Protein AF-A0A3A5VQ41-F1 (afdb_monomer)

Structure (mmCIF, N/CA/C/O backbone):
data_AF-A0A3A5VQ41-F1
#
_entry.id   AF-A0A3A5VQ41-F1
#
loop_
_atom_site.group_PDB
_atom_site.id
_atom_site.type_symbol
_atom_site.label_atom_id
_atom_site.label_alt_id
_atom_site.label_comp_id
_atom_site.label_asym_id
_atom_site.label_entity_id
_atom_site.label_seq_id
_atom_site.pdbx_PDB_ins_code
_atom_site.Cartn_x
_atom_site.Cartn_y
_atom_site.Cartn_z
_atom_site.occupancy
_atom_site.B_iso_or_equiv
_atom_site.auth_seq_id
_atom_site.auth_comp_id
_atom_site.auth_asym_id
_atom_site.auth_atom_id
_atom_site.pdbx_PDB_model_num
ATOM 1 N N . MET A 1 1 ? -6.714 -6.052 7.291 1.00 84.00 1 MET A N 1
ATOM 2 C CA . MET A 1 1 ? -6.924 -5.354 6.004 1.00 84.00 1 MET A CA 1
ATOM 3 C C . MET A 1 1 ? -5.577 -5.261 5.312 1.00 84.00 1 MET A C 1
ATOM 5 O O . MET A 1 1 ? -4.636 -4.807 5.951 1.00 84.00 1 MET A O 1
ATOM 9 N N . ARG A 1 2 ? -5.448 -5.734 4.072 1.00 89.31 2 ARG A N 1
ATOM 10 C CA . ARG A 1 2 ? -4.173 -5.758 3.338 1.00 89.31 2 ARG A CA 1
ATOM 11 C C . ARG A 1 2 ? -4.119 -4.592 2.363 1.00 89.31 2 ARG A C 1
ATOM 13 O O . ARG A 1 2 ? -4.970 -4.479 1.485 1.00 89.31 2 ARG A O 1
ATOM 20 N N . ILE A 1 3 ? -3.132 -3.720 2.517 1.00 87.69 3 ILE A N 1
ATOM 21 C CA . ILE A 1 3 ? -2.945 -2.561 1.646 1.00 87.69 3 ILE A CA 1
ATOM 22 C C . ILE A 1 3 ? -1.668 -2.754 0.838 1.00 87.69 3 ILE A C 1
ATOM 24 O O . ILE A 1 3 ? -0.573 -2.829 1.390 1.00 87.69 3 ILE A O 1
ATOM 28 N N . GLY A 1 4 ? -1.810 -2.805 -0.481 1.00 87.94 4 GLY A N 1
ATOM 29 C CA . GLY A 1 4 ? -0.696 -2.825 -1.413 1.00 87.94 4 GLY A CA 1
ATOM 30 C C . GLY A 1 4 ? -0.063 -1.442 -1.542 1.00 87.94 4 GLY A C 1
ATOM 31 O O . GLY A 1 4 ? -0.752 -0.490 -1.889 1.00 87.94 4 GLY A O 1
ATOM 32 N N . LEU A 1 5 ? 1.240 -1.316 -1.309 1.00 86.06 5 LEU A N 1
ATOM 33 C CA . LEU A 1 5 ? 2.008 -0.084 -1.494 1.00 86.06 5 LEU A CA 1
ATOM 34 C C . LEU A 1 5 ? 2.962 -0.250 -2.682 1.00 86.06 5 LEU A C 1
ATOM 36 O O . LEU A 1 5 ? 3.915 -1.028 -2.614 1.00 86.06 5 LEU A O 1
ATOM 40 N N . ALA A 1 6 ? 2.718 0.478 -3.774 1.00 83.69 6 ALA A N 1
ATOM 41 C CA . ALA A 1 6 ? 3.531 0.383 -4.985 1.00 83.69 6 ALA A CA 1
ATOM 42 C C . ALA A 1 6 ? 4.904 1.044 -4.809 1.00 83.69 6 ALA A C 1
ATOM 44 O O . ALA A 1 6 ? 5.031 2.252 -4.663 1.00 83.69 6 ALA A O 1
ATOM 45 N N . MET A 1 7 ? 5.979 0.272 -4.895 1.00 73.19 7 MET A N 1
ATOM 46 C CA . MET A 1 7 ? 7.350 0.689 -4.590 1.00 73.19 7 MET A CA 1
ATOM 47 C C . MET A 1 7 ? 8.051 1.400 -5.760 1.00 73.19 7 MET A C 1
ATOM 49 O O . MET A 1 7 ? 9.248 1.199 -5.999 1.00 73.19 7 MET A O 1
ATOM 53 N N . LEU A 1 8 ? 7.324 2.265 -6.473 1.00 65.81 8 LEU A N 1
ATOM 54 C CA . LEU A 1 8 ? 7.745 2.851 -7.750 1.00 65.81 8 LEU A CA 1
ATOM 55 C C . LEU A 1 8 ? 8.901 3.861 -7.630 1.00 65.81 8 LEU A C 1
ATOM 57 O O . LEU A 1 8 ? 9.685 3.967 -8.568 1.00 65.81 8 LEU A O 1
ATOM 61 N N . GLN A 1 9 ? 9.066 4.579 -6.508 1.00 60.56 9 GLN A N 1
ATOM 62 C CA . GLN A 1 9 ? 10.149 5.564 -6.296 1.00 60.56 9 GLN A CA 1
ATOM 63 C C . GLN A 1 9 ? 10.567 5.695 -4.814 1.00 60.56 9 GLN A C 1
ATOM 65 O O . GLN A 1 9 ? 9.956 5.094 -3.938 1.00 60.56 9 GLN A O 1
ATOM 70 N N . GLY A 1 10 ? 11.659 6.428 -4.547 1.00 58.56 10 GLY A N 1
ATOM 71 C CA . GLY A 1 10 ? 12.477 6.375 -3.321 1.00 58.56 10 GLY A CA 1
ATOM 72 C C . GLY A 1 10 ? 11.881 6.861 -1.988 1.00 58.56 10 GLY A C 1
ATOM 73 O O . GLY A 1 10 ? 12.512 6.627 -0.963 1.00 58.56 10 GLY A O 1
ATOM 74 N N . ALA A 1 11 ? 10.684 7.455 -1.947 1.00 61.31 11 ALA A N 1
ATOM 75 C CA . ALA A 1 11 ? 10.052 7.965 -0.712 1.00 61.31 11 ALA A CA 1
ATOM 76 C C . ALA A 1 11 ? 9.302 6.882 0.106 1.00 61.31 11 ALA A C 1
ATOM 78 O O . ALA A 1 11 ? 8.291 7.140 0.749 1.00 61.31 11 ALA A O 1
ATOM 79 N N . ARG A 1 12 ? 9.775 5.634 0.052 1.00 67.38 12 ARG A N 1
ATOM 80 C CA . ARG A 1 12 ? 9.041 4.432 0.499 1.00 67.38 12 ARG A CA 1
ATOM 81 C C . ARG A 1 12 ? 8.763 4.421 2.003 1.00 67.38 12 ARG A C 1
ATOM 83 O O . ARG A 1 12 ? 7.635 4.183 2.409 1.00 67.38 12 ARG A O 1
ATOM 90 N N . HIS A 1 13 ? 9.788 4.728 2.795 1.00 70.94 13 HIS A N 1
ATOM 91 C CA . HIS A 1 13 ? 9.715 4.663 4.255 1.00 70.94 13 HIS A CA 1
ATOM 92 C C . HIS A 1 13 ? 8.768 5.720 4.841 1.00 70.94 13 HIS A C 1
ATOM 94 O O . HIS A 1 13 ? 8.002 5.416 5.743 1.00 70.94 13 HIS A O 1
ATOM 100 N N . GLU A 1 14 ? 8.760 6.937 4.290 1.00 73.50 14 GLU A N 1
ATOM 101 C CA . GLU A 1 14 ? 7.911 8.026 4.795 1.00 73.50 14 GLU A CA 1
ATOM 102 C C . GLU A 1 14 ? 6.419 7.745 4.549 1.00 73.50 14 GLU A C 1
ATOM 104 O O . GLU A 1 14 ? 5.576 7.985 5.413 1.00 73.50 14 GLU A O 1
ATOM 109 N N . HIS A 1 15 ? 6.084 7.177 3.386 1.00 77.06 15 HIS A N 1
ATOM 110 C CA . HIS A 1 15 ? 4.709 6.787 3.078 1.00 77.06 15 HIS A CA 1
ATOM 111 C C . HIS A 1 15 ? 4.238 5.581 3.897 1.00 77.06 15 HIS A C 1
ATOM 113 O O . HIS A 1 15 ? 3.088 5.569 4.333 1.00 77.06 15 HIS A O 1
ATOM 119 N N . GLU A 1 16 ? 5.105 4.592 4.123 1.00 81.62 16 GLU A N 1
ATOM 120 C CA . GLU A 1 16 ? 4.805 3.436 4.975 1.00 81.62 16 GLU A CA 1
ATOM 121 C C . GLU A 1 16 ? 4.519 3.874 6.419 1.00 81.62 16 GLU A C 1
ATOM 123 O O . GLU A 1 16 ? 3.477 3.527 6.976 1.00 81.62 16 GLU A O 1
ATOM 128 N N . GLU A 1 17 ? 5.386 4.712 6.997 1.00 82.81 17 GLU A N 1
ATOM 129 C CA . GLU A 1 17 ? 5.214 5.240 8.354 1.00 82.81 17 GLU A CA 1
ATOM 130 C C . GLU A 1 17 ? 3.925 6.057 8.500 1.00 82.81 17 GLU A C 1
ATOM 132 O O . GLU A 1 17 ? 3.185 5.867 9.466 1.00 82.81 17 GLU A O 1
ATOM 137 N N . ALA A 1 18 ? 3.605 6.921 7.532 1.00 83.12 18 ALA A N 1
ATOM 138 C CA . ALA A 1 18 ? 2.370 7.704 7.554 1.00 83.12 18 ALA A CA 1
ATOM 139 C C . ALA A 1 18 ? 1.112 6.819 7.482 1.00 83.12 18 ALA A C 1
ATOM 141 O O . ALA A 1 18 ? 0.107 7.095 8.152 1.00 83.12 18 ALA A O 1
ATOM 142 N N . LEU A 1 19 ? 1.162 5.743 6.689 1.00 82.94 19 LEU A N 1
ATOM 143 C CA . LEU A 1 19 ? 0.059 4.796 6.559 1.00 82.94 19 LEU A CA 1
ATOM 144 C C . LEU A 1 19 ? -0.140 3.999 7.856 1.00 82.94 19 LEU A C 1
ATOM 146 O O . LEU A 1 19 ? -1.269 3.881 8.333 1.00 82.94 19 LEU A O 1
ATOM 150 N N . LEU A 1 20 ? 0.948 3.509 8.458 1.00 85.62 20 LEU A N 1
ATOM 151 C CA . LEU A 1 20 ? 0.916 2.784 9.732 1.00 85.62 20 LEU A CA 1
ATOM 152 C C . LEU A 1 20 ? 0.467 3.676 10.892 1.00 85.62 20 LEU A C 1
ATOM 154 O O . LEU A 1 20 ? -0.334 3.237 11.715 1.00 85.62 20 LEU A O 1
ATOM 158 N N . ALA A 1 21 ? 0.928 4.928 10.949 1.00 86.38 21 ALA A N 1
ATOM 159 C CA . ALA A 1 21 ? 0.484 5.898 11.950 1.00 86.38 21 ALA A CA 1
ATOM 160 C C . ALA A 1 21 ? -1.031 6.136 11.856 1.00 86.38 21 ALA A C 1
ATOM 162 O O . ALA A 1 21 ? -1.741 6.037 12.855 1.00 86.38 21 ALA A O 1
ATOM 163 N N . SER A 1 22 ? -1.544 6.332 10.638 1.00 85.12 22 SER A N 1
ATOM 164 C CA . SER A 1 22 ? -2.982 6.497 10.397 1.00 85.12 22 SER A CA 1
ATOM 165 C C . SER A 1 22 ? -3.779 5.238 10.764 1.00 85.12 22 SER A C 1
ATOM 167 O O . SER A 1 22 ? -4.855 5.330 11.354 1.00 85.12 22 SER A O 1
ATOM 169 N N . ALA A 1 23 ? -3.256 4.050 10.446 1.00 87.19 23 ALA A N 1
ATOM 170 C CA . ALA A 1 23 ? -3.879 2.780 10.811 1.00 87.19 23 ALA A CA 1
ATOM 171 C C . ALA A 1 23 ? -3.946 2.592 12.336 1.00 87.19 23 ALA A C 1
ATOM 173 O O . ALA A 1 23 ? -4.988 2.189 12.856 1.00 87.19 23 ALA A O 1
ATOM 174 N N . MET A 1 24 ? -2.875 2.947 13.055 1.00 86.44 24 MET A N 1
ATOM 175 C CA . MET A 1 24 ? -2.834 2.925 14.519 1.00 86.44 24 MET A CA 1
ATOM 176 C C . MET A 1 24 ? -3.845 3.895 15.139 1.00 86.44 24 MET A C 1
ATOM 178 O O . MET A 1 24 ? -4.594 3.491 16.031 1.00 86.44 24 MET A O 1
ATOM 182 N N . ASP A 1 25 ? -3.931 5.130 14.638 1.00 88.88 25 ASP A N 1
ATOM 183 C CA . ASP A 1 25 ? -4.896 6.132 15.115 1.00 88.88 25 ASP A CA 1
ATOM 184 C C . ASP A 1 25 ? -6.348 5.673 14.916 1.00 88.88 25 ASP A C 1
ATOM 186 O O . ASP A 1 25 ? -7.209 5.875 15.778 1.00 88.88 25 ASP A O 1
ATOM 190 N N . LEU A 1 26 ? -6.615 4.990 13.800 1.00 86.56 26 LEU A N 1
ATOM 191 C CA . LEU A 1 26 ? -7.921 4.415 13.476 1.00 86.56 26 LEU A CA 1
ATOM 192 C C . LEU A 1 26 ? -8.176 3.053 14.146 1.00 86.56 26 LEU A C 1
ATOM 194 O O . LEU A 1 26 ? -9.282 2.523 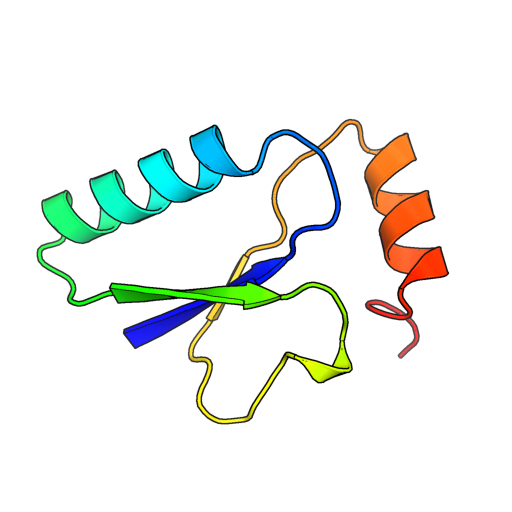14.027 1.00 86.56 26 LEU A O 1
ATOM 198 N N . LYS A 1 27 ? -7.191 2.493 14.866 1.00 88.94 27 LYS A N 1
ATOM 199 C CA . LYS A 1 27 ? -7.217 1.140 15.459 1.00 88.94 27 LYS A CA 1
ATOM 200 C C . LYS A 1 27 ? -7.567 0.051 14.441 1.00 88.94 27 LYS A C 1
ATOM 202 O O . LYS A 1 27 ? -8.289 -0.898 14.753 1.00 88.94 27 LYS A O 1
ATOM 207 N N . LEU A 1 28 ? -7.072 0.208 13.219 1.00 87.00 28 LEU A N 1
ATOM 208 C CA . LEU A 1 28 ? -7.237 -0.755 12.144 1.00 87.00 28 LEU A CA 1
ATOM 209 C C . LEU A 1 28 ? -6.035 -1.693 12.112 1.00 87.00 28 LEU A C 1
ATOM 211 O O . LEU A 1 28 ? -4.889 -1.250 12.145 1.00 87.00 28 LEU A O 1
ATOM 215 N N . ASP A 1 29 ? -6.310 -2.990 12.009 1.00 87.31 29 ASP A N 1
ATOM 216 C CA . ASP A 1 29 ? -5.279 -3.994 11.768 1.00 87.31 29 ASP A CA 1
ATOM 217 C C . ASP A 1 29 ? -4.952 -4.017 10.268 1.00 87.31 29 ASP A C 1
ATOM 219 O O . ASP A 1 29 ? -5.734 -4.516 9.440 1.00 87.31 29 ASP A O 1
ATOM 223 N N . VAL A 1 30 ? -3.843 -3.365 9.915 1.00 88.44 30 VAL A N 1
ATOM 224 C CA . VAL A 1 30 ? -3.408 -3.135 8.537 1.00 88.44 30 VAL A CA 1
ATOM 225 C C . VAL A 1 30 ? -2.087 -3.847 8.281 1.00 88.44 30 VAL A C 1
ATOM 227 O O . VAL A 1 30 ? -1.101 -3.619 8.974 1.00 88.44 30 VAL A O 1
ATOM 230 N N . GLU A 1 31 ? -2.063 -4.664 7.233 1.00 89.25 31 GLU A N 1
ATOM 231 C CA . GLU A 1 31 ? -0.857 -5.280 6.688 1.00 89.25 31 GLU A CA 1
ATOM 232 C C . GLU A 1 31 ? -0.437 -4.505 5.437 1.00 89.25 31 GLU A C 1
ATOM 234 O O . GLU A 1 31 ? -1.227 -4.372 4.499 1.00 89.25 31 GLU A O 1
ATOM 239 N N . ILE A 1 32 ? 0.797 -4.000 5.410 1.00 86.44 32 ILE A N 1
ATOM 240 C CA . ILE A 1 32 ? 1.354 -3.344 4.224 1.00 86.44 32 ILE A CA 1
ATOM 241 C C . ILE A 1 32 ? 2.057 -4.385 3.359 1.00 86.44 32 ILE A C 1
ATOM 243 O O . ILE A 1 32 ? 3.021 -5.026 3.776 1.00 86.44 32 ILE A O 1
ATOM 247 N N . VAL A 1 33 ? 1.578 -4.524 2.126 1.00 88.12 33 VAL A N 1
ATOM 248 C CA . VAL A 1 33 ? 2.130 -5.424 1.117 1.00 88.12 33 VAL A CA 1
ATOM 249 C C . VAL A 1 33 ? 2.928 -4.594 0.121 1.00 88.12 33 VAL A C 1
ATOM 251 O O . VAL A 1 33 ? 2.381 -3.767 -0.601 1.00 88.12 33 VAL A O 1
ATOM 254 N N . HIS A 1 34 ? 4.239 -4.794 0.072 1.00 86.25 34 HIS A N 1
ATOM 255 C CA . HIS A 1 34 ? 5.105 -4.061 -0.849 1.00 86.25 34 HIS A CA 1
ATOM 256 C C . HIS A 1 34 ? 4.992 -4.607 -2.273 1.00 86.25 34 HIS A C 1
ATOM 258 O O . HIS A 1 34 ? 5.422 -5.726 -2.541 1.00 86.25 34 HIS A O 1
ATOM 264 N N . LEU A 1 35 ? 4.492 -3.787 -3.194 1.00 8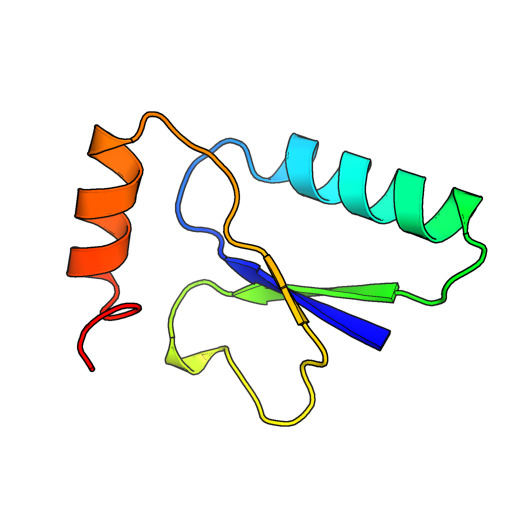4.12 35 LEU A N 1
ATOM 265 C CA . LEU A 1 35 ? 4.299 -4.160 -4.594 1.00 84.12 35 LEU A CA 1
ATOM 266 C C . LEU A 1 35 ? 5.437 -3.592 -5.436 1.00 84.12 35 LEU A C 1
ATOM 268 O O . LEU A 1 35 ? 5.617 -2.378 -5.502 1.00 84.12 35 LEU A O 1
ATOM 272 N N . ARG A 1 36 ? 6.239 -4.443 -6.069 1.00 80.38 36 ARG A N 1
ATOM 273 C CA . ARG A 1 36 ? 7.343 -4.027 -6.950 1.00 80.38 36 ARG A CA 1
ATOM 274 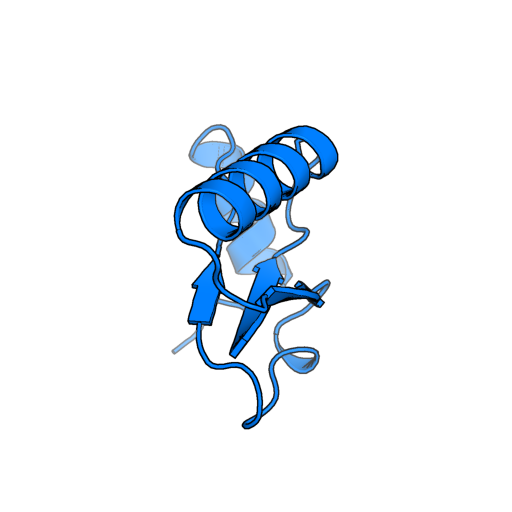C C . ARG A 1 36 ? 6.912 -3.976 -8.409 1.00 80.38 36 ARG A C 1
ATOM 276 O O . ARG A 1 36 ? 7.482 -3.198 -9.159 1.00 80.38 36 ARG A O 1
ATOM 283 N N . SER A 1 37 ? 5.912 -4.770 -8.771 1.00 76.19 37 SER A N 1
ATOM 284 C CA . SER A 1 37 ? 5.351 -4.887 -10.111 1.00 76.19 37 SER A CA 1
ATOM 285 C C . SER A 1 37 ? 3.840 -5.131 -10.050 1.00 76.19 37 SER A C 1
ATOM 287 O O . SER A 1 37 ? 3.299 -5.481 -9.000 1.00 76.19 37 SER A O 1
ATOM 289 N N . ALA A 1 38 ? 3.153 -5.004 -11.188 1.00 75.69 38 ALA A N 1
ATOM 290 C CA . ALA A 1 38 ? 1.723 -5.308 -11.292 1.00 75.69 38 ALA A CA 1
ATOM 291 C C . ALA A 1 38 ? 1.375 -6.765 -10.921 1.00 75.69 38 ALA A C 1
ATOM 293 O O . ALA A 1 38 ? 0.253 -7.040 -10.512 1.00 75.69 38 ALA A O 1
ATOM 294 N N . GLN A 1 39 ? 2.334 -7.691 -11.030 1.00 78.75 39 GLN A N 1
ATOM 295 C CA . GLN A 1 39 ? 2.139 -9.110 -10.705 1.00 78.75 39 GLN A CA 1
ATOM 296 C C . GLN A 1 39 ? 2.092 -9.382 -9.199 1.00 78.75 39 GLN A C 1
ATOM 298 O O . GLN A 1 39 ? 1.631 -10.442 -8.791 1.00 78.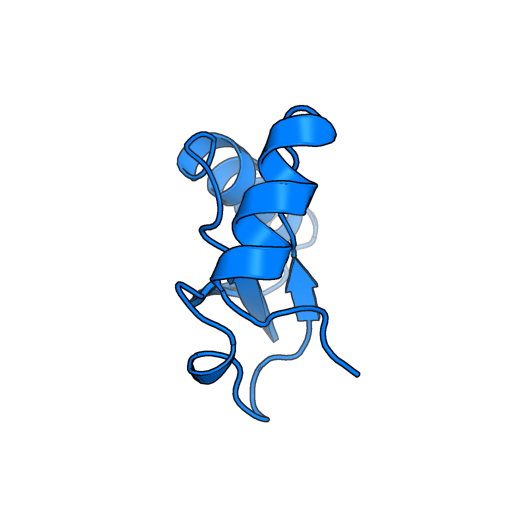75 39 GLN A O 1
ATOM 303 N N . ASP A 1 40 ? 2.555 -8.435 -8.378 1.00 79.25 40 ASP A N 1
ATOM 304 C CA . ASP A 1 40 ? 2.495 -8.559 -6.920 1.00 79.25 40 ASP A CA 1
ATOM 305 C C . ASP A 1 40 ? 1.091 -8.237 -6.379 1.00 79.25 40 ASP A C 1
ATOM 307 O O . ASP A 1 40 ? 0.821 -8.439 -5.196 1.00 79.25 40 ASP A O 1
ATOM 311 N N . VAL A 1 41 ? 0.201 -7.707 -7.228 1.00 82.31 41 VAL A N 1
ATOM 312 C CA . VAL A 1 41 ? -1.189 -7.428 -6.868 1.00 82.31 41 VAL A CA 1
ATOM 313 C C . VAL A 1 41 ? -1.981 -8.732 -6.909 1.00 82.31 41 VAL A C 1
ATOM 315 O O . VAL A 1 41 ? -2.160 -9.322 -7.973 1.00 82.31 41 VAL A O 1
ATOM 318 N N . ASP A 1 42 ? -2.472 -9.165 -5.749 1.00 85.25 42 ASP A N 1
ATOM 319 C CA . ASP A 1 42 ? -3.300 -10.361 -5.600 1.00 85.25 42 ASP A CA 1
ATOM 320 C C . ASP A 1 42 ? -4.742 -10.014 -5.171 1.00 85.25 42 ASP A C 1
ATOM 322 O O . ASP A 1 42 ? -5.036 -8.897 -4.740 1.00 85.25 4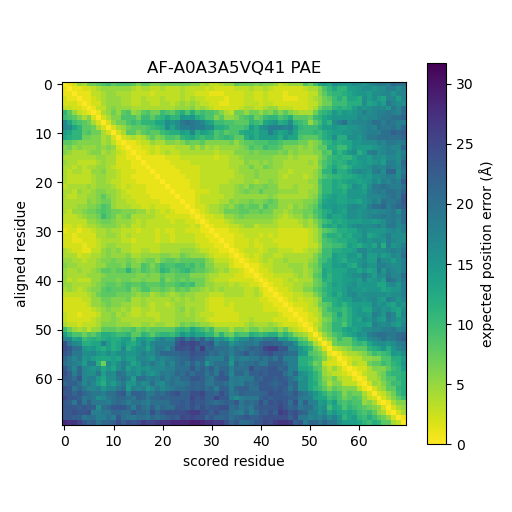2 ASP A O 1
ATOM 326 N N . GLU A 1 43 ? -5.658 -10.983 -5.283 1.00 86.75 43 GLU A N 1
ATOM 327 C CA . GLU A 1 43 ? -7.082 -10.822 -4.926 1.00 86.75 43 GLU A CA 1
ATOM 328 C C . GLU A 1 43 ? -7.328 -10.597 -3.426 1.00 86.75 43 GLU A C 1
ATOM 330 O O . GLU A 1 43 ? -8.451 -10.319 -3.011 1.00 86.75 43 GLU A O 1
ATOM 335 N N . THR A 1 44 ? -6.301 -10.747 -2.594 1.00 88.06 44 THR A N 1
ATOM 336 C CA . THR A 1 44 ? -6.396 -10.589 -1.143 1.00 88.06 44 THR A CA 1
ATOM 337 C C . THR A 1 44 ? -6.001 -9.182 -0.685 1.00 88.06 44 THR A C 1
ATOM 339 O O . THR A 1 44 ? -6.087 -8.888 0.506 1.00 88.06 44 THR A O 1
ATOM 342 N N . ILE A 1 45 ? -5.578 -8.307 -1.607 1.00 87.75 45 ILE A N 1
ATOM 343 C CA . ILE A 1 45 ? -5.328 -6.887 -1.346 1.00 87.75 45 ILE A CA 1
ATOM 344 C C . ILE A 1 45 ? -6.650 -6.114 -1.370 1.00 87.75 45 ILE A C 1
ATOM 346 O O . ILE A 1 45 ? -7.333 -6.042 -2.389 1.00 87.75 45 ILE A O 1
ATOM 350 N N . ASP A 1 46 ? -6.972 -5.467 -0.252 1.00 87.31 46 ASP A N 1
ATOM 351 C CA . ASP A 1 46 ? -8.200 -4.687 -0.077 1.00 87.31 46 ASP A CA 1
ATOM 352 C C . ASP A 1 46 ? -8.089 -3.275 -0.681 1.00 87.31 46 ASP A C 1
ATOM 354 O O . ASP A 1 46 ? -9.093 -2.663 -1.053 1.00 87.31 46 ASP A O 1
ATOM 358 N N . ALA A 1 47 ? -6.873 -2.723 -0.753 1.00 86.00 47 ALA A N 1
ATOM 359 C CA . ALA A 1 47 ? -6.624 -1.375 -1.258 1.00 86.00 47 ALA A CA 1
ATOM 360 C C . ALA A 1 47 ? -5.221 -1.221 -1.857 1.00 86.00 47 ALA A C 1
ATOM 362 O O . ALA A 1 47 ? -4.270 -1.849 -1.400 1.00 86.00 47 ALA A O 1
ATOM 363 N N . LEU A 1 48 ? -5.079 -0.326 -2.839 1.00 83.75 48 LEU A N 1
ATOM 364 C CA . LEU A 1 48 ? -3.809 -0.002 -3.491 1.00 83.75 48 LEU A CA 1
ATOM 365 C C . LEU A 1 48 ? -3.420 1.457 -3.228 1.00 83.75 48 LEU A C 1
ATOM 367 O O . LEU A 1 48 ? -4.202 2.375 -3.472 1.00 83.75 48 LEU A O 1
ATOM 371 N N . VAL A 1 49 ? -2.185 1.671 -2.787 1.00 81.88 49 VAL A N 1
ATOM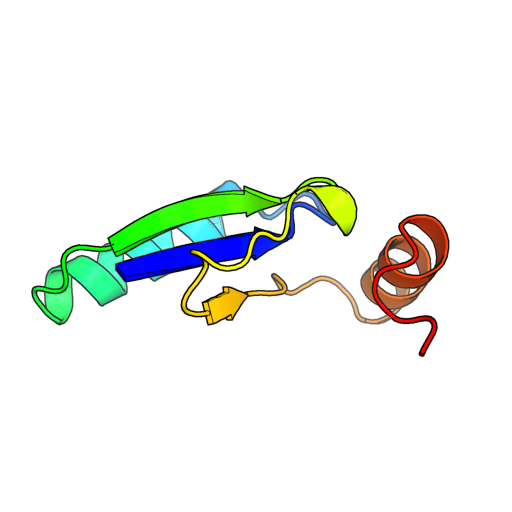 372 C CA . VAL A 1 49 ? -1.571 2.980 -2.570 1.00 81.88 49 VAL A CA 1
ATOM 373 C C . VAL A 1 49 ? -0.431 3.154 -3.563 1.00 81.88 49 VAL A C 1
ATOM 375 O O . VAL A 1 49 ? 0.551 2.411 -3.558 1.00 81.88 49 VAL A O 1
ATOM 378 N N . LEU A 1 50 ? -0.555 4.171 -4.413 1.00 78.31 50 LEU A N 1
ATOM 379 C CA . LEU A 1 50 ? 0.506 4.623 -5.305 1.00 78.31 50 LEU A CA 1
ATOM 380 C C . LEU A 1 50 ? 1.200 5.819 -4.633 1.00 78.31 50 LEU A C 1
ATOM 382 O O . LEU A 1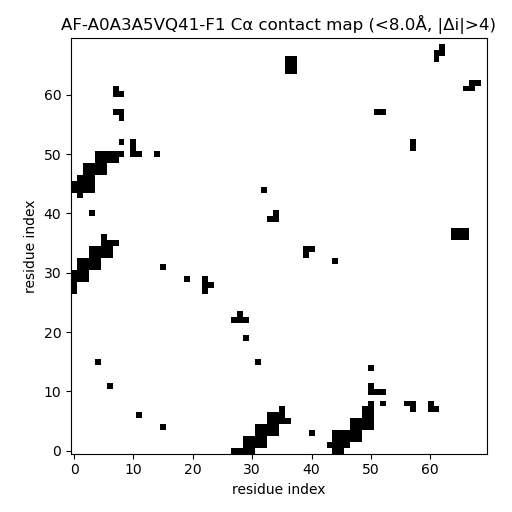 50 ? 0.595 6.893 -4.566 1.00 78.31 50 LEU A O 1
ATOM 386 N N . PRO A 1 51 ? 2.414 5.653 -4.072 1.00 72.19 51 PRO A N 1
ATOM 387 C CA . PRO A 1 51 ? 3.095 6.735 -3.377 1.00 72.19 51 PRO A CA 1
ATOM 388 C C . PRO A 1 51 ? 3.427 7.863 -4.347 1.00 72.19 51 PRO A C 1
ATOM 390 O O . PRO A 1 51 ? 3.713 7.640 -5.524 1.00 72.19 51 PRO A O 1
ATOM 393 N N . GLY A 1 52 ? 3.397 9.087 -3.831 1.00 65.31 52 GLY A N 1
ATOM 394 C CA . GLY A 1 52 ? 3.695 10.274 -4.614 1.00 65.31 52 GLY A CA 1
ATOM 395 C C . GLY A 1 52 ? 5.176 10.371 -4.985 1.00 65.31 52 GLY A C 1
ATOM 396 O O . GLY A 1 52 ? 6.072 9.982 -4.244 1.00 65.31 52 GLY A O 1
ATOM 397 N N . GLY A 1 53 ? 5.427 10.962 -6.144 1.00 60.22 53 GLY A N 1
ATOM 398 C CA . GLY A 1 53 ? 6.721 11.453 -6.602 1.00 60.22 53 GLY A CA 1
ATOM 399 C C . GLY A 1 53 ? 6.465 12.523 -7.656 1.00 60.22 53 GLY A C 1
ATOM 400 O O . GLY A 1 53 ? 5.346 12.612 -8.172 1.00 60.22 53 GLY A O 1
ATOM 401 N N . GLU A 1 54 ? 7.462 13.355 -7.966 1.00 56.38 54 GLU A N 1
ATOM 402 C CA . GLU A 1 54 ? 7.330 14.389 -8.999 1.00 56.38 54 GLU A CA 1
ATOM 403 C C . GLU A 1 54 ? 6.649 13.784 -10.246 1.00 56.38 54 GLU A C 1
ATOM 405 O O . GLU A 1 54 ? 7.071 12.736 -10.739 1.00 56.38 54 GLU A O 1
ATOM 410 N N . SER A 1 55 ? 5.537 14.384 -10.695 1.00 54.31 55 SER A N 1
ATOM 411 C CA . SER A 1 55 ? 4.566 13.805 -11.653 1.00 54.31 55 SER A CA 1
ATOM 412 C C . SER A 1 55 ? 5.210 13.186 -12.912 1.00 54.31 55 SER A C 1
ATOM 414 O O . SER A 1 55 ? 4.707 12.227 -13.503 1.00 54.31 55 SER A O 1
ATOM 416 N N . THR A 1 56 ? 6.371 13.710 -13.293 1.00 55.47 56 THR A N 1
ATOM 417 C CA . THR A 1 56 ? 7.256 13.280 -14.377 1.00 55.47 56 THR A CA 1
ATOM 418 C C . THR A 1 56 ? 7.936 11.926 -14.149 1.00 55.47 56 THR A C 1
ATOM 420 O O . THR A 1 56 ? 8.046 11.138 -15.091 1.00 55.47 56 THR A O 1
ATOM 423 N N . ALA A 1 57 ? 8.379 11.628 -12.927 1.00 55.53 57 ALA A N 1
ATOM 424 C CA . ALA A 1 57 ? 9.007 10.355 -12.567 1.00 55.53 57 ALA A CA 1
ATOM 425 C C . ALA A 1 57 ? 7.968 9.231 -12.459 1.00 55.53 57 ALA A C 1
ATOM 427 O O . ALA A 1 57 ? 8.188 8.127 -12.958 1.00 55.53 57 ALA A O 1
ATOM 428 N N . MET A 1 58 ? 6.800 9.541 -11.893 1.00 52.97 58 MET A N 1
ATOM 429 C CA . MET A 1 58 ? 5.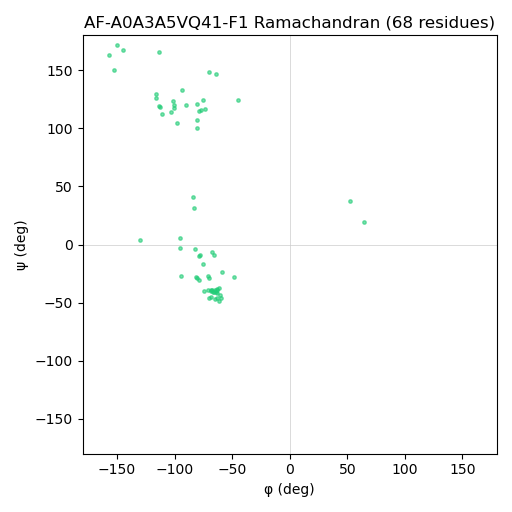719 8.575 -11.701 1.00 52.97 58 MET A CA 1
ATOM 430 C C . MET A 1 58 ? 5.150 8.076 -13.034 1.00 52.97 58 MET A C 1
ATOM 432 O O . MET A 1 58 ? 4.947 6.879 -13.204 1.00 52.97 58 MET A O 1
ATOM 436 N N . ARG A 1 59 ? 5.004 8.958 -14.036 1.00 55.84 59 ARG A N 1
ATOM 437 C CA . ARG A 1 59 ? 4.567 8.563 -15.387 1.00 55.84 59 ARG A CA 1
ATOM 438 C C . ARG A 1 59 ? 5.560 7.615 -16.071 1.00 55.84 59 ARG A C 1
ATOM 440 O O . ARG A 1 59 ? 5.135 6.671 -16.730 1.00 55.84 59 ARG A O 1
ATOM 447 N N . LYS A 1 60 ? 6.870 7.840 -15.904 1.00 55.75 60 LYS A N 1
ATOM 448 C CA . LYS A 1 60 ? 7.912 6.974 -16.484 1.00 55.75 60 LYS A CA 1
ATOM 449 C C . LYS A 1 60 ? 7.966 5.606 -15.806 1.00 55.75 60 LYS A C 1
ATOM 451 O O . LYS A 1 60 ? 7.988 4.611 -16.517 1.00 55.75 60 LYS A O 1
ATOM 456 N N . ALA A 1 61 ? 7.931 5.561 -14.473 1.00 56.66 61 ALA A N 1
ATOM 457 C CA . ALA A 1 61 ? 7.933 4.305 -13.721 1.00 56.66 61 ALA A CA 1
ATOM 458 C C . ALA A 1 61 ? 6.645 3.499 -13.958 1.00 56.66 61 ALA A C 1
ATOM 460 O O . ALA A 1 61 ? 6.690 2.297 -14.182 1.00 56.66 61 ALA A O 1
ATOM 461 N N . SER A 1 62 ? 5.490 4.164 -14.001 1.00 56.53 62 SER A N 1
ATOM 462 C CA . SER A 1 62 ? 4.217 3.476 -14.225 1.00 56.53 62 SER A CA 1
ATOM 463 C C . SER A 1 62 ? 4.054 2.945 -15.654 1.00 56.53 62 SER A C 1
ATOM 465 O O . SER A 1 62 ? 3.354 1.956 -15.846 1.00 56.53 62 SER A O 1
ATOM 467 N N . SER A 1 63 ? 4.715 3.574 -16.638 1.00 56.09 63 SER A N 1
ATOM 468 C CA . SER A 1 63 ? 4.788 3.065 -18.018 1.00 56.09 63 SER A CA 1
ATOM 469 C C . SER A 1 63 ? 5.845 1.964 -18.181 1.00 56.09 63 SER A C 1
ATOM 471 O O . SER A 1 63 ? 5.693 1.113 -19.047 1.00 56.09 63 SER A O 1
ATOM 473 N N . SER A 1 64 ? 6.926 1.963 -17.383 1.00 55.22 64 SER A N 1
ATOM 474 C CA . SER A 1 64 ? 7.956 0.912 -17.455 1.00 55.22 64 SER A CA 1
ATOM 475 C C . SER A 1 64 ? 7.547 -0.375 -16.743 1.00 55.22 64 SER A C 1
ATOM 477 O O . SER A 1 64 ? 7.954 -1.448 -17.170 1.00 55.22 64 SER A O 1
ATOM 479 N N . GLU A 1 65 ? 6.738 -0.270 -15.687 1.00 55.72 65 GLU A N 1
ATOM 480 C CA . GLU A 1 65 ? 6.270 -1.407 -14.880 1.00 55.72 65 GLU A CA 1
ATOM 481 C C . GLU A 1 65 ? 4.890 -1.943 -15.319 1.00 55.72 65 GLU A C 1
ATOM 483 O O . GLU A 1 65 ? 4.332 -2.818 -14.660 1.00 55.72 65 GLU A O 1
ATOM 488 N N . GLY A 1 66 ? 4.319 -1.422 -16.417 1.00 54.91 66 GLY A N 1
ATOM 489 C CA . GLY A 1 66 ? 3.064 -1.919 -17.007 1.00 54.91 66 GLY A CA 1
ATOM 490 C C . GLY A 1 66 ? 1.821 -1.749 -16.125 1.00 54.91 66 GLY A C 1
ATOM 491 O O . GLY A 1 66 ? 0.823 -2.428 -16.331 1.00 54.91 66 GLY A O 1
ATOM 492 N N . LEU A 1 67 ? 1.864 -0.857 -15.131 1.00 54.28 67 LEU A N 1
ATOM 493 C CA . LEU A 1 67 ? 0.813 -0.724 -14.114 1.00 54.28 67 LEU A CA 1
ATOM 494 C C . LEU A 1 67 ? -0.437 0.030 -14.624 1.00 54.28 67 LEU A C 1
ATOM 496 O O . LEU A 1 67 ? -1.432 0.101 -13.909 1.00 54.28 67 LEU A O 1
ATOM 500 N N . LEU A 1 68 ? -0.380 0.630 -15.824 1.00 51.31 68 LEU A N 1
ATOM 501 C CA . LEU A 1 68 ? -1.432 1.500 -16.389 1.00 51.31 68 LEU A CA 1
ATOM 502 C C . LEU A 1 68 ? -1.869 1.153 -17.818 1.00 51.31 68 LEU A C 1
ATOM 504 O O 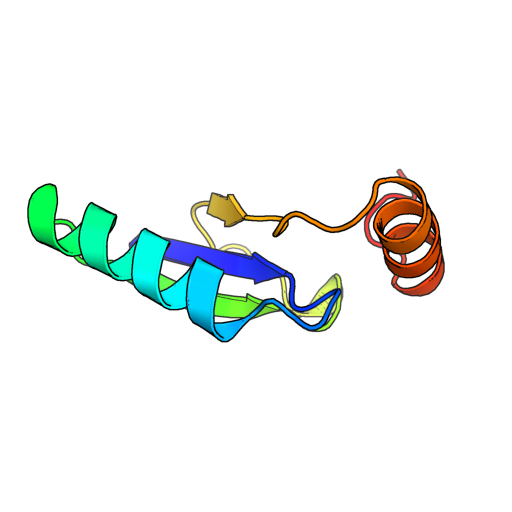. LEU A 1 68 ? -2.683 1.888 -18.379 1.00 51.31 68 LEU A O 1
ATOM 508 N N . ASP A 1 69 ? -1.348 0.083 -18.415 1.00 49.00 69 ASP A N 1
ATOM 509 C CA . ASP A 1 69 ? -1.839 -0.349 -19.722 1.00 49.00 69 ASP A CA 1
ATOM 510 C C . ASP A 1 69 ? -3.133 -1.140 -19.505 1.00 49.00 69 ASP A C 1
ATOM 512 O O . ASP A 1 69 ? -3.129 -2.223 -18.919 1.00 49.00 69 ASP A O 1
ATOM 516 N N . GLY A 1 70 ? -4.245 -0.498 -19.876 1.00 47.38 70 GLY A N 1
ATOM 517 C CA . GLY A 1 70 ? -5.608 -1.017 -19.749 1.00 47.38 70 GLY A CA 1
ATOM 518 C C . GLY A 1 70 ? -5.978 -2.099 -20.751 1.00 47.38 70 GLY A C 1
ATOM 519 O O . GLY A 1 70 ? -5.249 -2.293 -21.750 1.00 47.38 70 GLY A O 1
#

Foldseek 3Di:
DEEEEECLDDCRVVVVVVVVVVCVVVVHDYHYQYHPAPVSDDPPHPYYDYDDDDPVSSVVSCVVRVVPDD

pLDDT: mean 74.4, std 13.63, range [47.38, 89.31]

Sequence (70 aa):
MRIGLAMLQGARHEHEEALLASAMDLKLDVEIVHLRSAQDVDETIDALVLPGGESTAMRKASSSEGLLDG

Solvent-accessible surface area (backbone atoms only — not comparable to full-atom values): 4268 Å² total; per-residue (Å²): 87,32,35,31,37,43,64,75,61,92,64,52,67,65,54,51,50,53,51,51,51,53,28,57,76,67,71,48,71,68,46,82,40,82,20,84,45,58,83,63,66,56,94,76,52,75,43,81,44,77,69,85,59,65,72,72,57,47,56,52,44,39,63,73,50,58,68,72,75,125

Secondary structure (DSSP, 8-state):
-EEEEE--SS-HHHHHHHHHHHHHHTT---EEEEESSGGG--TT--EEE-----HHHHHHHHHHTTTT--

Mean predicted aligned error: 9.6 Å

Nearest PDB structures (foldseek):
  6k1w-assembly1_A  TM=5.325E-01  e=6.703E-02  Rhodothermus marinus DSM 4252
  1jmv-assembly3_C  TM=7.023E-01  e=2.356E+00  Haemophilus influenzae

Radius of gyration: 12.54 Å; Cα contacts (8 Å, |Δi|>4): 94; chains: 1; bounding box: 21×25×35 Å